Protein AF-A0A8T5DHV2-F1 (afdb_monomer_lite)

Structure (mmCIF, N/CA/C/O backbone):
data_AF-A0A8T5DHV2-F1
#
_entry.id   AF-A0A8T5DHV2-F1
#
loop_
_atom_site.group_PDB
_atom_site.id
_atom_site.type_symbol
_atom_site.label_atom_id
_atom_site.label_alt_id
_atom_site.label_comp_id
_atom_site.label_asym_id
_atom_site.label_entity_id
_atom_site.label_seq_id
_atom_site.pdbx_PDB_ins_code
_atom_site.Cartn_x
_atom_site.Cartn_y
_atom_site.Cartn_z
_atom_site.occupancy
_atom_site.B_iso_or_equiv
_atom_site.auth_seq_id
_atom_site.auth_comp_id
_atom_site.auth_asym_id
_atom_site.auth_atom_id
_atom_site.pdbx_PDB_model_num
ATOM 1 N N . MET A 1 1 ? -16.810 -0.176 39.120 1.00 40.41 1 MET A N 1
ATOM 2 C CA . MET A 1 1 ? -16.114 -1.159 38.262 1.00 40.41 1 MET A CA 1
ATOM 3 C C . MET A 1 1 ? -15.591 -0.413 37.049 1.00 40.41 1 MET A C 1
ATOM 5 O O . MET A 1 1 ? -16.323 0.403 36.505 1.00 40.41 1 MET A O 1
ATOM 9 N N . ALA A 1 2 ? -14.304 -0.573 36.744 1.00 39.53 2 ALA A N 1
ATOM 10 C CA . ALA A 1 2 ? -13.564 0.259 35.804 1.00 39.53 2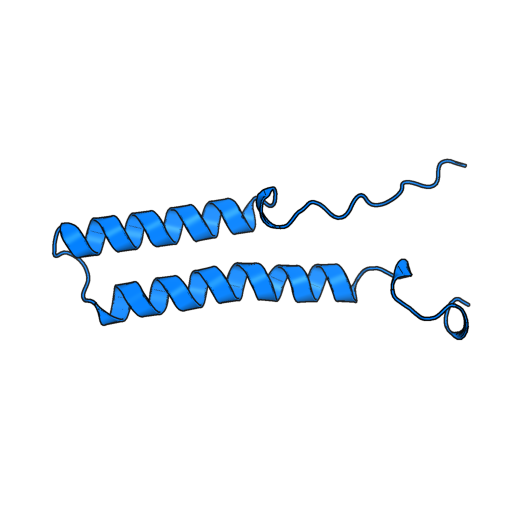 ALA A CA 1
ATOM 11 C C . ALA A 1 2 ? -14.162 0.183 34.391 1.00 39.53 2 ALA A C 1
ATOM 13 O O . ALA A 1 2 ? -14.012 -0.820 33.698 1.00 39.53 2 ALA A O 1
ATOM 14 N N . GLY A 1 3 ? -14.833 1.258 33.972 1.00 42.53 3 GLY A N 1
ATOM 15 C CA . GLY A 1 3 ? -15.193 1.477 32.579 1.00 42.53 3 GLY A CA 1
ATOM 16 C C . GLY A 1 3 ? -13.917 1.744 31.798 1.00 42.53 3 GLY A C 1
ATOM 17 O O . GLY A 1 3 ? -13.436 2.876 31.760 1.00 42.53 3 GLY A O 1
ATOM 18 N N . LEU A 1 4 ? -13.338 0.688 31.227 1.00 49.00 4 LEU A N 1
ATOM 19 C CA . LEU A 1 4 ? -12.299 0.791 30.213 1.00 49.00 4 LEU A CA 1
ATOM 20 C C . LEU A 1 4 ? -12.912 1.525 29.020 1.00 49.00 4 LEU A C 1
ATOM 22 O O . LEU A 1 4 ? -13.506 0.919 28.137 1.00 49.00 4 LEU A O 1
ATOM 26 N N . GLN A 1 5 ? -12.803 2.853 29.035 1.00 50.84 5 GLN A N 1
ATOM 27 C CA . GLN A 1 5 ? -12.881 3.689 27.848 1.00 50.84 5 GLN A CA 1
ATOM 28 C C . GLN A 1 5 ? -11.943 3.059 26.815 1.00 50.84 5 GLN A C 1
ATOM 30 O O . GLN A 1 5 ? -10.724 3.233 26.906 1.00 50.84 5 GLN A O 1
ATOM 35 N N . GLU A 1 6 ? -12.492 2.276 25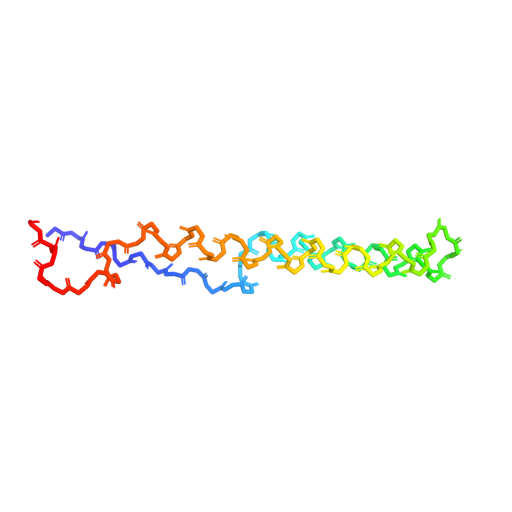.881 1.00 56.09 6 GLU A N 1
ATOM 36 C CA . GLU A 1 6 ? -11.791 1.824 24.685 1.00 56.09 6 GLU A CA 1
ATOM 37 C C . GLU A 1 6 ? -11.338 3.084 23.952 1.00 56.09 6 GLU A C 1
ATOM 39 O O . GLU A 1 6 ? -12.073 3.693 23.175 1.00 56.09 6 GLU A O 1
ATOM 44 N N . LYS A 1 7 ? -10.122 3.543 24.263 1.00 57.59 7 LYS A N 1
ATOM 45 C CA . LYS A 1 7 ? -9.477 4.623 23.533 1.00 57.59 7 LYS A CA 1
ATOM 46 C C . LYS A 1 7 ? -9.361 4.142 22.095 1.00 57.59 7 LYS A C 1
ATOM 48 O O . LYS A 1 7 ? -8.473 3.343 21.804 1.00 57.59 7 LYS A O 1
ATOM 53 N N . LEU A 1 8 ? -10.236 4.629 21.209 1.00 61.88 8 LEU A N 1
ATOM 54 C CA . LEU A 1 8 ? -10.062 4.480 19.767 1.00 61.88 8 LEU A CA 1
ATOM 55 C C . LEU A 1 8 ? -8.622 4.886 19.446 1.00 61.88 8 LEU A C 1
ATOM 57 O O . LEU A 1 8 ? -8.237 6.046 19.616 1.00 61.88 8 LEU A O 1
ATOM 61 N N . VAL A 1 9 ? -7.805 3.916 19.041 1.00 66.25 9 VAL A N 1
ATOM 62 C CA . VAL A 1 9 ? -6.415 4.180 18.684 1.00 66.25 9 VAL A CA 1
ATOM 63 C C . VAL A 1 9 ? -6.448 5.005 17.398 1.00 66.25 9 VAL A C 1
ATOM 65 O O . VAL A 1 9 ? -6.972 4.517 16.392 1.00 66.25 9 VAL A O 1
ATOM 68 N N . PRO A 1 10 ? -5.901 6.238 17.400 1.00 70.19 10 PRO A N 1
ATOM 69 C CA . PRO A 1 10 ? -5.911 7.091 16.221 1.00 70.19 10 PRO A CA 1
ATOM 70 C C . PRO A 1 10 ? -5.319 6.357 15.022 1.00 70.19 10 PRO A C 1
ATOM 72 O O . PRO A 1 10 ? -4.320 5.650 15.167 1.00 70.19 10 PRO A O 1
ATOM 75 N N . TRP A 1 11 ? -5.905 6.541 13.842 1.00 67.19 11 TRP A N 1
ATOM 76 C CA . TRP A 1 11 ? -5.569 5.779 12.636 1.00 67.19 11 TRP A CA 1
ATOM 77 C C . TRP A 1 11 ? -4.065 5.757 12.323 1.00 67.19 11 TRP A C 1
ATOM 79 O O . TRP A 1 11 ? -3.518 4.713 11.984 1.00 67.19 11 TRP A O 1
ATOM 89 N N . TYR A 1 12 ? -3.361 6.870 12.531 1.00 67.19 12 TYR A N 1
ATOM 90 C CA . TYR A 1 12 ? -1.918 6.999 12.294 1.00 67.19 12 TYR A CA 1
ATOM 91 C C . TYR A 1 12 ? -1.044 6.264 13.333 1.00 67.19 12 TYR A C 1
ATOM 93 O O . TYR A 1 12 ? 0.150 6.049 13.117 1.00 67.19 12 TYR A O 1
ATOM 101 N N . LYS A 1 13 ? -1.618 5.852 14.472 1.00 71.94 13 LYS A N 1
ATOM 102 C CA . LYS A 1 13 ? -0.954 5.025 15.495 1.00 71.94 13 LYS A CA 1
ATOM 103 C C . LYS A 1 13 ? -1.205 3.528 15.303 1.00 71.94 13 LYS A C 1
ATOM 105 O O . LYS A 1 13 ? -0.555 2.725 15.973 1.00 71.94 13 LYS A O 1
ATOM 110 N N . GLN A 1 14 ? -2.104 3.137 14.400 1.00 77.81 14 GLN A N 1
ATOM 111 C CA . GLN A 1 14 ? -2.391 1.730 14.138 1.00 77.81 14 GLN A CA 1
ATOM 112 C C . GLN A 1 14 ? -1.236 1.063 13.386 1.00 77.81 14 GLN A C 1
ATOM 114 O O . GLN A 1 14 ? -0.679 1.619 12.436 1.00 77.81 14 GLN A O 1
ATOM 119 N N . LYS A 1 15 ? -0.893 -0.168 13.790 1.00 79.69 15 LYS A N 1
ATOM 120 C CA . LYS A 1 15 ? 0.166 -0.963 13.142 1.00 79.69 15 LYS A CA 1
ATOM 121 C C . LYS A 1 15 ? -0.109 -1.157 11.648 1.00 79.69 15 LYS A C 1
ATOM 123 O O . LYS A 1 15 ? 0.815 -1.063 10.853 1.00 79.69 15 LYS A O 1
ATOM 128 N N . THR A 1 16 ? -1.375 -1.338 11.275 1.00 79.94 16 THR A N 1
ATOM 129 C CA . THR A 1 16 ? -1.835 -1.480 9.884 1.00 79.94 16 THR A CA 1
ATOM 130 C C . THR A 1 16 ? -1.497 -0.267 9.037 1.00 79.94 16 THR A C 1
ATOM 132 O O . THR A 1 16 ? -0.976 -0.427 7.944 1.00 79.94 16 THR A O 1
ATOM 135 N N . SER A 1 17 ? -1.721 0.942 9.554 1.00 81.00 17 SER A N 1
ATOM 136 C CA . SER A 1 17 ? -1.403 2.175 8.831 1.00 81.00 17 SER A CA 1
ATOM 137 C C . SER A 1 17 ? 0.095 2.333 8.623 1.00 81.00 17 SER A C 1
ATOM 139 O O . SER A 1 17 ? 0.522 2.730 7.548 1.00 81.00 17 SER A O 1
ATOM 141 N N . ARG A 1 18 ? 0.911 1.948 9.610 1.00 83.81 18 ARG A N 1
ATOM 142 C CA . ARG A 1 18 ? 2.373 1.934 9.455 1.00 83.81 18 ARG A CA 1
ATOM 143 C C . ARG A 1 18 ? 2.832 0.913 8.417 1.00 83.81 18 ARG A C 1
ATOM 145 O O . ARG A 1 18 ? 3.705 1.227 7.621 1.00 83.81 18 ARG A O 1
ATOM 152 N N . LEU A 1 19 ? 2.229 -0.276 8.409 1.00 86.88 19 LEU A N 1
ATOM 153 C CA . LEU A 1 19 ? 2.512 -1.331 7.431 1.00 86.88 19 LEU A CA 1
ATOM 154 C C . LEU A 1 19 ? 2.101 -0.913 6.014 1.00 86.88 19 LEU A C 1
ATOM 156 O O . LEU A 1 19 ? 2.861 -1.112 5.074 1.00 86.88 19 LEU A O 1
ATOM 160 N N . ALA A 1 20 ? 0.940 -0.272 5.875 1.00 85.00 20 ALA A N 1
ATOM 161 C CA . ALA A 1 20 ? 0.464 0.272 4.610 1.00 85.00 20 ALA A CA 1
ATOM 162 C C . ALA A 1 20 ? 1.389 1.382 4.087 1.00 85.00 20 ALA A C 1
ATOM 164 O O . ALA A 1 20 ? 1.780 1.342 2.926 1.0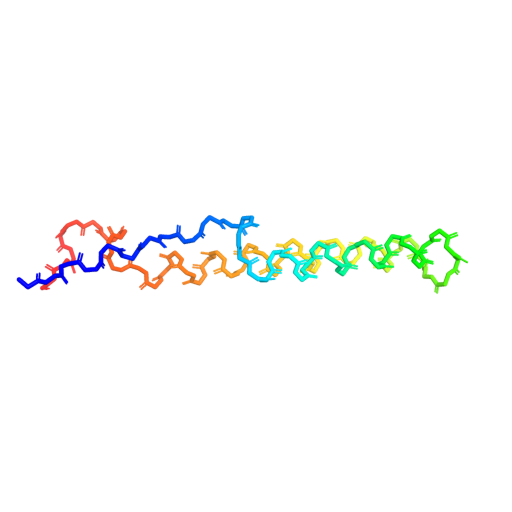0 85.00 20 ALA A O 1
ATOM 165 N N . ILE A 1 21 ? 1.805 2.324 4.943 1.00 86.25 21 ILE A N 1
ATOM 166 C CA . ILE A 1 21 ? 2.762 3.379 4.572 1.00 86.25 21 ILE A CA 1
ATOM 167 C C . ILE A 1 21 ? 4.113 2.773 4.176 1.00 86.25 21 ILE A C 1
ATOM 169 O O . ILE A 1 21 ? 4.674 3.163 3.156 1.00 86.25 21 ILE A O 1
ATOM 173 N N . ALA A 1 22 ? 4.623 1.801 4.937 1.00 88.62 22 ALA A N 1
ATOM 174 C CA . ALA A 1 22 ? 5.862 1.108 4.594 1.00 88.62 22 ALA A CA 1
ATOM 175 C C . ALA A 1 22 ? 5.760 0.420 3.224 1.00 88.62 22 ALA A C 1
ATOM 177 O O . ALA A 1 22 ? 6.652 0.584 2.401 1.00 88.62 22 ALA A O 1
ATOM 178 N N . GLY A 1 23 ? 4.645 -0.261 2.941 1.00 88.56 23 GLY A N 1
ATOM 179 C CA . GLY A 1 23 ? 4.392 -0.878 1.637 1.00 88.56 23 GLY A CA 1
ATOM 180 C C . GLY A 1 23 ? 4.346 0.134 0.488 1.00 88.56 23 GLY A C 1
ATOM 181 O O . GLY A 1 23 ? 4.941 -0.110 -0.559 1.00 88.56 23 GLY A O 1
ATOM 182 N N . MET A 1 24 ? 3.715 1.296 0.694 1.00 88.19 24 MET A N 1
ATOM 183 C CA . MET A 1 24 ? 3.715 2.380 -0.298 1.00 88.19 24 MET A CA 1
ATOM 184 C C . MET A 1 24 ? 5.122 2.935 -0.544 1.00 88.19 24 MET A C 1
ATOM 186 O O . MET A 1 24 ? 5.483 3.199 -1.687 1.00 88.19 24 MET A O 1
ATOM 190 N N . LEU A 1 25 ? 5.932 3.088 0.508 1.00 90.31 25 LEU A N 1
ATOM 191 C CA . LEU A 1 25 ? 7.320 3.542 0.385 1.00 90.31 25 LEU A CA 1
ATOM 192 C C . LEU A 1 25 ? 8.194 2.511 -0.336 1.00 90.31 25 LEU A C 1
ATOM 194 O O . LEU A 1 25 ? 9.002 2.889 -1.179 1.00 90.31 25 LEU A O 1
ATOM 198 N N . THR A 1 26 ? 8.009 1.218 -0.060 1.00 91.69 26 THR A N 1
ATOM 199 C CA . THR A 1 26 ? 8.694 0.140 -0.784 1.00 91.69 26 THR A CA 1
ATOM 200 C C . THR A 1 26 ? 8.321 0.145 -2.263 1.00 91.69 26 THR A C 1
ATOM 202 O O . THR A 1 26 ? 9.206 0.058 -3.109 1.00 91.69 26 THR A O 1
ATOM 205 N N . ALA A 1 27 ? 7.037 0.308 -2.590 1.00 88.44 27 ALA A N 1
ATOM 206 C CA . ALA A 1 27 ? 6.595 0.415 -3.975 1.00 88.44 27 ALA A CA 1
ATOM 207 C C . ALA A 1 27 ? 7.176 1.663 -4.659 1.00 88.44 27 ALA A C 1
ATOM 209 O O . ALA A 1 27 ? 7.677 1.574 -5.776 1.00 88.44 27 ALA A O 1
ATOM 210 N N . ALA A 1 28 ? 7.191 2.815 -3.982 1.00 89.50 28 ALA A N 1
ATOM 211 C CA . ALA A 1 28 ? 7.827 4.020 -4.509 1.00 89.50 28 ALA A CA 1
ATOM 212 C C . ALA A 1 28 ? 9.323 3.794 -4.784 1.00 89.50 28 ALA A C 1
ATOM 214 O O . ALA A 1 28 ? 9.804 4.146 -5.858 1.00 89.50 28 ALA A O 1
ATOM 215 N N . GLY A 1 29 ? 10.035 3.142 -3.860 1.00 90.06 29 GLY A N 1
ATOM 216 C CA . GLY A 1 29 ? 11.433 2.751 -4.046 1.00 90.06 29 GLY A CA 1
ATOM 217 C C . GLY A 1 29 ? 11.634 1.848 -5.264 1.00 90.06 29 GLY A C 1
ATOM 218 O O . GLY A 1 29 ? 12.482 2.143 -6.100 1.00 90.06 29 GLY A O 1
ATOM 219 N N . GLY A 1 30 ? 10.806 0.811 -5.414 1.00 90.44 30 GLY A N 1
ATOM 220 C CA . GLY A 1 30 ? 10.843 -0.079 -6.578 1.00 90.44 30 GLY A CA 1
ATOM 221 C C . GLY A 1 30 ? 10.538 0.638 -7.897 1.00 90.44 30 GLY A C 1
ATOM 222 O O . GLY A 1 30 ? 11.131 0.317 -8.920 1.00 90.44 30 GLY A O 1
ATOM 223 N N . TYR A 1 31 ? 9.650 1.637 -7.892 1.00 90.12 31 TYR A N 1
ATOM 224 C CA . TYR A 1 31 ? 9.349 2.428 -9.088 1.00 90.12 31 TYR A CA 1
ATOM 225 C C . TYR A 1 31 ? 10.552 3.275 -9.516 1.00 90.12 31 TYR A C 1
ATOM 227 O O . TYR A 1 31 ? 10.916 3.276 -10.689 1.00 90.12 31 TYR A O 1
ATOM 235 N N . PHE A 1 32 ? 11.208 3.953 -8.569 1.00 91.00 32 PHE A N 1
ATOM 236 C CA . PHE A 1 32 ? 12.413 4.733 -8.866 1.00 91.00 32 PHE A CA 1
ATOM 237 C C . PHE A 1 32 ? 13.615 3.859 -9.243 1.00 91.00 32 PHE A C 1
ATOM 239 O O . PHE A 1 32 ? 14.453 4.298 -10.026 1.00 91.00 32 PHE A O 1
ATOM 246 N N . ALA A 1 33 ? 13.686 2.629 -8.730 1.00 92.38 33 ALA A N 1
ATOM 247 C CA . ALA A 1 33 ? 14.676 1.636 -9.142 1.00 92.38 33 ALA A CA 1
ATOM 248 C C . ALA A 1 33 ? 14.404 1.053 -10.544 1.00 92.38 33 ALA A C 1
ATOM 250 O O . ALA A 1 33 ? 15.302 0.473 -11.145 1.00 92.38 33 ALA A O 1
ATOM 251 N N . GLY A 1 34 ? 13.189 1.229 -11.080 1.00 89.00 34 GLY A N 1
ATOM 252 C CA . GLY A 1 34 ? 12.763 0.661 -12.361 1.00 89.00 34 GLY A CA 1
ATOM 253 C C . GLY A 1 34 ? 12.245 -0.781 -12.278 1.00 89.00 34 GLY A C 1
ATOM 254 O O . GLY A 1 34 ? 11.935 -1.366 -13.313 1.00 89.00 34 GLY A O 1
ATOM 255 N N . ASP A 1 35 ? 12.106 -1.340 -11.072 1.00 88.50 35 ASP A N 1
ATOM 256 C CA . ASP A 1 35 ? 11.675 -2.725 -10.834 1.00 88.50 35 ASP A CA 1
ATOM 257 C C . ASP A 1 35 ? 10.161 -2.922 -10.992 1.00 88.50 35 ASP A C 1
ATOM 259 O O . ASP A 1 35 ? 9.695 -4.019 -11.307 1.00 88.50 35 ASP A O 1
ATOM 263 N N . ILE A 1 36 ? 9.366 -1.872 -10.757 1.00 87.44 36 ILE A N 1
ATOM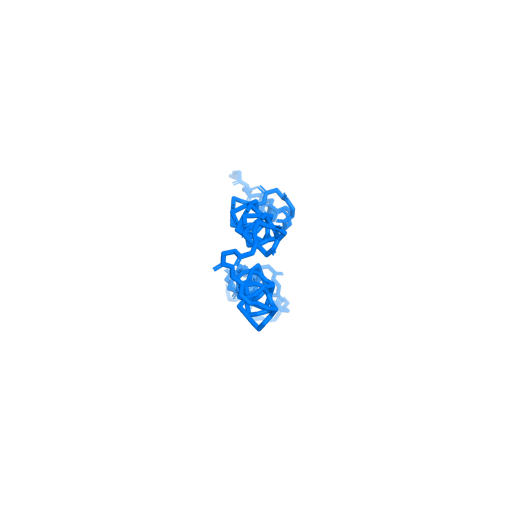 264 C CA . ILE A 1 36 ? 7.907 -1.928 -10.894 1.00 87.44 36 ILE A CA 1
ATOM 265 C C . ILE A 1 36 ? 7.369 -0.794 -11.766 1.00 87.44 36 ILE A C 1
ATOM 267 O O . ILE A 1 36 ? 7.812 0.349 -11.694 1.00 87.44 36 ILE A O 1
ATOM 271 N N . GLY A 1 37 ? 6.360 -1.108 -12.579 1.00 90.00 37 GLY A N 1
ATOM 272 C CA . GLY A 1 37 ? 5.687 -0.126 -13.429 1.00 90.00 37 GLY A CA 1
ATOM 273 C C . GLY A 1 37 ? 4.764 0.819 -12.652 1.00 90.00 37 GLY A C 1
ATOM 274 O O . GLY A 1 37 ? 4.285 0.504 -11.559 1.00 90.00 37 GLY A O 1
ATOM 275 N N . LEU A 1 38 ? 4.433 1.961 -13.265 1.00 87.94 38 LEU A N 1
ATOM 276 C CA . LEU A 1 38 ? 3.544 2.982 -12.690 1.00 87.94 38 LEU A CA 1
ATOM 277 C C . LEU A 1 38 ? 2.184 2.407 -12.251 1.00 87.94 38 LEU A C 1
ATOM 279 O O . LEU A 1 38 ? 1.654 2.779 -11.207 1.00 87.94 38 LEU A O 1
ATOM 283 N N . THR A 1 39 ? 1.637 1.451 -13.006 1.00 90.19 39 THR A N 1
ATOM 284 C CA . THR A 1 39 ? 0.378 0.771 -12.664 1.00 90.19 39 THR A CA 1
ATOM 285 C C . THR A 1 39 ? 0.476 -0.001 -11.348 1.00 90.19 39 THR A C 1
ATOM 287 O O . THR A 1 39 ? -0.450 0.048 -10.541 1.00 90.19 39 THR A O 1
ATOM 290 N N . ALA A 1 40 ? 1.601 -0.679 -11.098 1.00 85.88 40 ALA A N 1
ATOM 291 C CA . ALA A 1 40 ? 1.826 -1.417 -9.856 1.00 85.88 40 ALA A CA 1
ATOM 292 C C . ALA A 1 40 ? 1.993 -0.462 -8.664 1.00 85.88 40 ALA A C 1
ATOM 294 O O . ALA A 1 40 ? 1.435 -0.709 -7.593 1.00 85.88 40 ALA A O 1
ATOM 295 N N . LEU A 1 41 ? 2.676 0.669 -8.870 1.00 88.62 41 LEU A N 1
ATOM 296 C CA . LEU A 1 41 ? 2.782 1.729 -7.869 1.00 88.62 41 LEU A CA 1
ATOM 297 C C . LEU A 1 41 ? 1.396 2.270 -7.488 1.00 88.62 41 LEU A C 1
ATOM 299 O O . LEU A 1 41 ? 1.046 2.300 -6.309 1.00 88.62 41 LEU A O 1
ATOM 303 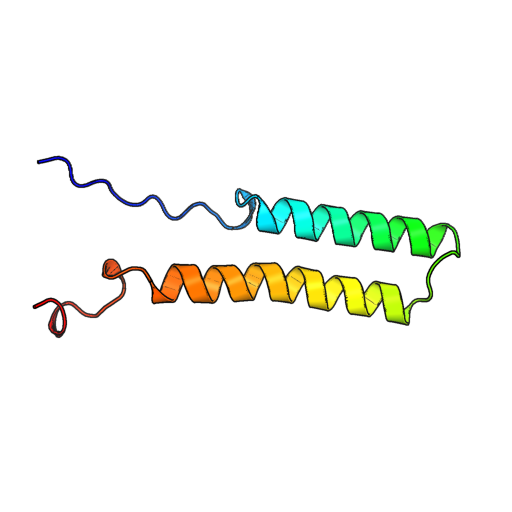N N . ILE A 1 42 ? 0.577 2.635 -8.475 1.00 88.69 42 ILE A N 1
ATOM 304 C CA . ILE A 1 42 ? -0.780 3.147 -8.246 1.00 88.69 42 ILE A CA 1
ATOM 305 C C . ILE A 1 42 ? -1.650 2.091 -7.551 1.00 88.69 42 ILE A C 1
ATOM 307 O O . ILE A 1 42 ? -2.337 2.401 -6.578 1.00 88.69 42 ILE A O 1
ATOM 311 N N . GLY A 1 43 ? -1.575 0.829 -7.984 1.00 89.94 43 GLY A N 1
ATOM 312 C CA . GLY A 1 43 ? -2.272 -0.279 -7.331 1.00 89.94 43 GLY A CA 1
ATOM 313 C C . GLY A 1 43 ? -1.897 -0.417 -5.852 1.00 89.94 43 GLY A C 1
ATOM 314 O O . GLY A 1 43 ? -2.777 -0.558 -5.004 1.00 89.94 43 GLY A O 1
ATOM 315 N N . SER A 1 44 ? -0.610 -0.285 -5.518 1.00 87.38 44 SER A N 1
ATOM 316 C CA . SER A 1 44 ? -0.129 -0.346 -4.131 1.00 87.38 44 SER A CA 1
ATOM 317 C C . SER A 1 44 ? -0.684 0.785 -3.252 1.00 87.38 44 SER A C 1
ATOM 319 O O . SER A 1 44 ? -1.013 0.552 -2.086 1.00 87.38 44 SER A O 1
ATOM 321 N N . LEU A 1 45 ? -0.875 1.985 -3.817 1.00 87.62 45 LEU A N 1
ATOM 322 C CA . LEU A 1 45 ? -1.491 3.117 -3.120 1.00 87.62 45 LEU A CA 1
ATOM 323 C C . LEU A 1 45 ? -2.956 2.818 -2.785 1.00 87.62 45 LEU A C 1
ATOM 325 O O . LEU A 1 45 ? -3.378 3.010 -1.644 1.00 87.62 45 LEU A O 1
ATOM 329 N N . PHE A 1 46 ? -3.725 2.295 -3.744 1.00 89.62 46 PHE A N 1
ATOM 330 C CA . PHE A 1 46 ? -5.125 1.934 -3.508 1.00 89.62 46 PHE A CA 1
ATOM 331 C C . PHE A 1 46 ? -5.273 0.788 -2.508 1.00 89.62 46 PHE A C 1
ATOM 333 O O . PHE A 1 46 ? -6.138 0.854 -1.637 1.00 89.62 46 PHE A O 1
ATOM 340 N N . VAL A 1 47 ? -4.409 -0.228 -2.573 1.00 88.69 47 VAL A N 1
ATOM 341 C CA . VAL A 1 47 ? -4.406 -1.336 -1.606 1.00 88.69 47 VAL A CA 1
ATOM 342 C C . VAL A 1 47 ? -4.060 -0.834 -0.204 1.00 88.69 47 VAL A C 1
ATOM 344 O O . VAL A 1 47 ? -4.735 -1.190 0.762 1.00 88.69 47 VAL A O 1
ATOM 347 N N . GLY A 1 48 ? -3.050 0.028 -0.075 1.00 85.81 48 GLY A N 1
ATOM 348 C CA . GLY A 1 48 ? -2.654 0.581 1.216 1.00 85.81 48 GLY A CA 1
ATOM 349 C C . GLY A 1 48 ? -3.723 1.497 1.822 1.00 85.81 48 GLY A C 1
ATOM 350 O O . GLY A 1 48 ? -4.042 1.360 3.003 1.00 85.81 48 GLY A O 1
ATOM 351 N N . LEU A 1 49 ? -4.335 2.379 1.022 1.00 84.19 49 LEU A N 1
ATOM 352 C CA . LEU A 1 49 ? -5.453 3.220 1.468 1.00 84.19 49 LEU A CA 1
ATOM 353 C C . LEU A 1 49 ? -6.674 2.367 1.829 1.00 84.19 49 LEU A C 1
ATOM 355 O O . LEU A 1 49 ? -7.245 2.535 2.907 1.00 84.19 49 LEU A O 1
ATOM 359 N N . GLY A 1 50 ? -7.033 1.408 0.973 1.00 85.06 50 GLY A N 1
ATOM 360 C CA . GLY A 1 50 ? -8.123 0.467 1.212 1.00 85.06 50 GLY A CA 1
ATOM 361 C C . GLY A 1 50 ? -7.933 -0.312 2.512 1.00 85.06 50 GLY A C 1
ATOM 362 O O . GLY A 1 50 ? -8.856 -0.384 3.316 1.00 85.06 50 GLY A O 1
ATOM 363 N N . GLY A 1 51 ? -6.725 -0.809 2.786 1.00 83.75 51 GLY A N 1
ATOM 364 C CA . GLY A 1 51 ? -6.410 -1.514 4.030 1.00 83.75 51 GLY A CA 1
ATOM 365 C C . GLY A 1 51 ? -6.563 -0.648 5.286 1.00 83.75 51 GLY A C 1
ATOM 366 O O . GLY A 1 51 ? -7.057 -1.128 6.309 1.00 83.75 51 GLY A O 1
ATOM 367 N N . ILE A 1 52 ? -6.193 0.636 5.214 1.00 82.44 52 ILE A N 1
ATOM 368 C CA . ILE A 1 52 ? -6.368 1.586 6.324 1.00 82.44 52 ILE A CA 1
ATOM 36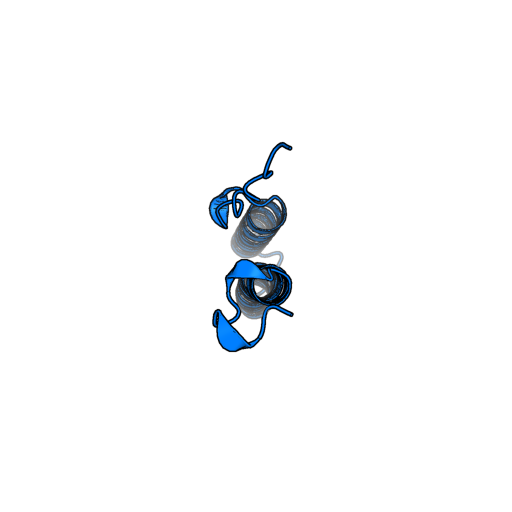9 C C . ILE A 1 52 ? -7.857 1.852 6.575 1.00 82.44 52 ILE A C 1
ATOM 371 O O . ILE A 1 52 ? -8.322 1.729 7.710 1.00 82.44 52 ILE A O 1
ATOM 375 N N . PHE A 1 53 ? -8.616 2.197 5.533 1.00 79.88 53 PHE A N 1
ATOM 376 C CA . PHE A 1 53 ? -10.027 2.565 5.675 1.00 79.88 53 PHE A CA 1
ATOM 377 C C . PHE A 1 53 ? -10.935 1.370 5.969 1.00 79.88 53 PHE A C 1
ATOM 379 O O . PHE A 1 53 ? -11.846 1.492 6.785 1.00 79.88 53 PHE A O 1
ATOM 386 N N . PHE A 1 54 ? -10.668 0.201 5.382 1.00 79.44 54 PHE A N 1
ATOM 387 C CA . PHE A 1 54 ? -11.423 -1.017 5.672 1.00 79.44 54 PHE A CA 1
ATOM 388 C C . PHE A 1 54 ? -11.296 -1.401 7.147 1.00 79.44 54 PHE A C 1
ATOM 390 O O . PHE A 1 54 ? -12.290 -1.702 7.808 1.00 79.44 54 PHE A O 1
ATOM 397 N N . ARG A 1 55 ? -10.085 -1.296 7.709 1.00 75.31 55 ARG A N 1
ATOM 398 C CA . ARG A 1 55 ? -9.868 -1.539 9.135 1.00 75.31 55 ARG A CA 1
ATOM 399 C C . ARG A 1 55 ? -10.605 -0.529 10.018 1.00 75.31 55 ARG A C 1
ATOM 401 O O . ARG A 1 55 ? -11.210 -0.938 11.004 1.00 75.31 55 ARG A O 1
ATOM 408 N N . GLN A 1 56 ? -10.621 0.753 9.647 1.00 70.31 56 GLN A N 1
ATOM 409 C CA . GLN A 1 56 ? -11.421 1.757 10.360 1.00 70.31 56 GLN A CA 1
ATOM 410 C C . GLN A 1 56 ? -12.924 1.465 10.300 1.00 70.31 56 GLN A C 1
ATOM 412 O O . GLN A 1 56 ? -13.614 1.657 11.299 1.00 70.31 56 GLN A O 1
ATOM 417 N N . GLY A 1 57 ? -13.431 0.993 9.157 1.00 68.88 57 GLY A N 1
ATOM 418 C CA . GLY A 1 57 ? -14.827 0.584 9.005 1.00 68.88 57 GLY A CA 1
ATOM 419 C C . GLY A 1 57 ? -15.193 -0.528 9.985 1.00 68.88 57 GLY A C 1
ATOM 420 O O . GLY A 1 57 ? -16.138 -0.383 10.754 1.00 68.88 57 GLY A O 1
ATOM 421 N N . VAL A 1 58 ? -14.379 -1.587 10.042 1.00 66.75 58 VAL A N 1
ATOM 422 C CA . VAL A 1 58 ? -14.581 -2.705 10.977 1.00 66.75 58 VAL A CA 1
ATOM 423 C C . VAL A 1 58 ? -14.504 -2.247 12.438 1.00 66.75 58 VAL A C 1
ATOM 425 O O . VAL A 1 58 ? -15.354 -2.624 13.241 1.00 66.75 58 VAL A O 1
ATOM 428 N N . GLU A 1 59 ? -13.521 -1.420 12.800 1.00 64.81 59 GLU A N 1
ATOM 429 C CA . GLU A 1 59 ? -13.355 -0.930 14.176 1.00 64.81 59 GLU A CA 1
ATOM 430 C C . GLU A 1 59 ? -14.497 0.012 14.606 1.00 64.81 59 GLU A C 1
ATOM 432 O O . GLU A 1 59 ? -14.931 -0.034 15.757 1.00 64.81 59 GLU A O 1
ATOM 437 N N . LYS A 1 60 ? -15.047 0.817 13.686 1.00 61.38 60 LYS A N 1
ATOM 438 C CA . LYS A 1 60 ? -16.184 1.711 13.961 1.00 61.38 60 LYS A CA 1
ATOM 439 C C . LYS A 1 60 ? -17.516 0.962 14.063 1.00 61.38 60 LYS A C 1
ATOM 441 O O . LYS A 1 60 ? -18.336 1.322 14.904 1.00 61.38 60 LYS A O 1
ATOM 446 N N . SER A 1 61 ? -17.719 -0.081 13.256 1.00 59.16 61 SER A N 1
ATOM 447 C CA . SER A 1 61 ? -18.924 -0.926 13.287 1.00 59.16 61 SER A CA 1
ATOM 448 C C . SER A 1 61 ? -19.000 -1.838 14.512 1.00 59.16 61 SER A C 1
ATOM 450 O O . SER A 1 61 ? -20.084 -2.277 14.880 1.00 59.16 61 SER A O 1
ATOM 452 N N . ARG A 1 62 ? -17.863 -2.136 15.148 1.00 57.53 62 ARG A N 1
ATOM 453 C CA . ARG A 1 62 ? -17.799 -3.036 16.307 1.00 57.53 62 ARG A CA 1
ATOM 454 C C . ARG A 1 62 ? -17.957 -2.324 17.652 1.00 57.53 62 ARG A C 1
ATOM 456 O O . ARG A 1 62 ? -18.019 -3.001 18.672 1.00 57.53 62 ARG A O 1
ATOM 463 N N . ASN A 1 63 ? -18.008 -0.990 17.667 1.00 55.66 63 ASN A N 1
ATOM 464 C CA . ASN A 1 63 ? -18.073 -0.223 18.903 1.00 55.66 63 ASN A CA 1
ATOM 465 C C . ASN A 1 63 ? -19.536 0.083 19.302 1.00 55.66 63 ASN A C 1
ATOM 467 O O . ASN A 1 63 ? -20.177 0.910 18.652 1.00 55.66 63 ASN A O 1
ATOM 471 N N . PRO A 1 64 ? -20.073 -0.505 20.389 1.00 54.16 64 PRO A N 1
ATOM 472 C CA . PRO A 1 64 ? -21.458 -0.295 20.830 1.00 54.16 64 PRO A CA 1
ATOM 473 C C . PRO A 1 64 ? -21.747 1.132 21.336 1.00 54.16 64 PRO A C 1
ATOM 475 O O . PRO A 1 64 ? -22.899 1.484 21.595 1.00 54.16 64 PRO A O 1
ATOM 478 N N . THR A 1 65 ? -20.730 1.997 21.467 1.00 56.41 65 THR A N 1
ATOM 479 C CA . THR A 1 65 ? -20.951 3.402 21.854 1.00 56.41 65 THR A CA 1
ATOM 480 C C . THR A 1 65 ? -21.426 4.316 20.722 1.00 56.41 65 THR A C 1
ATOM 482 O O . THR A 1 65 ? -21.915 5.404 21.021 1.00 56.41 65 THR A O 1
ATOM 485 N N . THR A 1 66 ? -21.353 3.896 19.453 1.00 55.69 66 THR A N 1
ATOM 486 C CA . THR A 1 66 ? -21.857 4.679 18.304 1.00 55.69 66 THR A CA 1
ATOM 487 C C . THR A 1 66 ? -23.326 4.405 17.971 1.00 55.69 66 THR A C 1
ATOM 489 O O . THR A 1 66 ? -23.899 5.121 17.152 1.00 55.69 66 THR A O 1
ATOM 492 N N . MET A 1 67 ? -23.950 3.418 18.621 1.00 57.53 67 MET A N 1
ATOM 493 C CA . MET A 1 67 ? -25.386 3.170 18.508 1.00 57.53 67 MET A CA 1
ATOM 494 C C . MET A 1 67 ? -26.158 4.293 19.224 1.00 57.53 67 MET A C 1
ATOM 496 O O . MET A 1 67 ? -25.787 4.649 20.355 1.00 57.53 67 MET A O 1
ATOM 500 N N . PRO A 1 68 ? -27.204 4.875 18.601 1.00 60.94 68 PRO A N 1
ATOM 501 C CA . PRO A 1 68 ? -28.089 5.813 19.280 1.00 60.94 68 PRO A CA 1
ATOM 502 C C . PRO A 1 68 ? -28.640 5.162 20.553 1.00 60.94 68 PRO A C 1
ATOM 504 O O . PRO A 1 68 ? -28.934 3.968 20.568 1.00 60.94 68 PRO A O 1
ATOM 507 N N . LEU A 1 69 ? -28.757 5.948 21.630 1.00 62.84 69 LEU A N 1
ATOM 508 C CA . LEU A 1 69 ? -29.067 5.468 22.988 1.00 62.84 69 LEU A CA 1
ATOM 509 C C . LEU A 1 69 ? -30.301 4.544 23.072 1.00 62.84 69 LEU A C 1
ATOM 511 O O . LEU A 1 69 ? -30.412 3.786 24.026 1.00 62.84 69 LEU A O 1
ATOM 515 N N . ALA A 1 70 ? -31.203 4.616 22.089 1.00 64.06 70 ALA A N 1
ATOM 516 C CA . ALA A 1 70 ? -32.434 3.838 21.990 1.00 64.06 70 ALA A CA 1
ATOM 517 C C . ALA A 1 70 ? -32.239 2.337 21.692 1.00 64.06 70 ALA A C 1
ATOM 519 O O . ALA A 1 70 ? -33.154 1.564 21.946 1.00 64.06 70 ALA A O 1
ATOM 520 N N . GLU A 1 71 ? -31.080 1.913 21.176 1.00 63.69 71 GLU A N 1
ATOM 521 C CA . GLU A 1 71 ? -30.810 0.497 20.851 1.00 63.69 71 GLU A CA 1
ATOM 522 C C . GLU A 1 71 ? -29.877 -0.200 21.853 1.00 63.69 71 GLU A C 1
ATOM 524 O O . GLU A 1 71 ? -29.506 -1.360 21.673 1.00 63.69 71 GLU A O 1
ATOM 529 N N . ARG A 1 72 ? -29.498 0.488 22.938 1.00 60.06 72 ARG A N 1
ATOM 530 C CA . ARG A 1 72 ? -28.786 -0.133 24.058 1.00 60.06 72 ARG A CA 1
ATOM 531 C C . ARG A 1 72 ? -29.808 -0.799 24.980 1.00 60.06 72 ARG A C 1
ATOM 533 O O . ARG A 1 72 ? -30.345 -0.138 25.865 1.00 60.06 72 ARG A O 1
ATOM 540 N N . GLY A 1 73 ? -30.100 -2.071 24.710 1.00 58.19 73 GLY A N 1
ATOM 541 C CA . GLY A 1 73 ? -30.771 -2.967 25.661 1.00 58.19 73 GLY A CA 1
ATOM 542 C C . GLY A 1 73 ? -29.941 -3.189 26.919 1.00 58.19 73 GLY A C 1
ATOM 543 O O . GLY A 1 73 ? -28.693 -3.219 26.800 1.00 58.19 73 GLY A O 1
#

Foldseek 3Di:
DDPPPPPPQPLCRDPLLVVLVVQLVVLVVCVVVVNDDPVVSVVSNCVSVCSSVVVVVVVVVPDPVPDDPVPPD

Radius of gyration: 17.75 Å; chains: 1; bounding box: 47×10×52 Å

Secondary structure (DSSP, 8-state):
----------GGGSHHHHHHHHHHHHHHHHHHHTSS-HHHHHHHHHHHHHHHHHHHHHHHHT-GGGS-GGG--

Sequence (73 aa):
MAGLQEKLVPWYKQKTSRLAIAGMLTAAGGYFAGDIGLTALIGSLFVGLGGIFFRQGVEKSRNPTTMPLAERG

pLDDT: mean 74.98, std 14.82, range [39.53, 92.38]